Protein AF-A0A531NBP6-F1 (afdb_monomer_lite)

Secondary structure (DSSP, 8-state):
-TT--EEEEEEE-SS-EEEEEE-TT-S--EEE-TTPPP-EEEEES-HHHHHHHHHHTT--BPPPEEE-TTS-EEESS-TT--TT-EEEEEE-TT--EEEEEE-SSPPTTSS-SS----SSHHHHHHHHHHHHHHHHHHHHHTTS---TTHHHHHHHHHHHHHTTPPPP-

Structure (mmCIF, N/CA/C/O backbone):
data_AF-A0A531NBP6-F1
#
_entry.id   AF-A0A531NBP6-F1
#
loop_
_atom_site.group_PDB
_atom_site.id
_atom_site.type_symbol
_atom_site.label_atom_id
_atom_site.label_alt_id
_atom_site.label_comp_id
_atom_site.label_asym_id
_atom_site.label_entity_id
_atom_site.label_seq_id
_atom_site.pdbx_PDB_ins_code
_atom_site.Cartn_x
_atom_site.Cartn_y
_atom_site.Cartn_z
_atom_site.occupancy
_atom_site.B_iso_or_equiv
_atom_site.auth_seq_id
_atom_site.auth_comp_id
_atom_site.auth_asym_id
_atom_site.auth_atom_id
_atom_site.pdbx_PDB_model_num
ATOM 1 N N . GLY A 1 1 ? -6.201 23.290 1.553 1.00 50.53 1 GLY A N 1
ATOM 2 C CA . GLY A 1 1 ? -6.917 22.960 0.304 1.00 50.53 1 GLY A CA 1
ATOM 3 C C . GLY A 1 1 ? -8.267 22.369 0.657 1.00 50.53 1 GLY A C 1
ATOM 4 O O . GLY A 1 1 ? -8.342 21.655 1.643 1.00 50.53 1 GLY A O 1
ATOM 5 N N . SER A 1 2 ? -9.315 22.688 -0.101 1.00 67.75 2 SER A N 1
ATOM 6 C CA . SER A 1 2 ? -10.731 22.396 0.197 1.00 67.75 2 SER A CA 1
ATOM 7 C C . SER A 1 2 ? -11.206 20.974 -0.146 1.00 67.75 2 SER A C 1
ATOM 9 O O . SER A 1 2 ? -12.403 20.716 -0.116 1.00 67.75 2 SER A O 1
ATOM 11 N N . LEU A 1 3 ? -10.301 20.048 -0.481 1.00 72.19 3 LEU A N 1
ATOM 12 C CA . LEU A 1 3 ? -10.664 18.681 -0.887 1.00 72.19 3 LEU A CA 1
ATOM 13 C C . LEU A 1 3 ? -10.953 17.741 0.293 1.00 72.19 3 LEU A C 1
ATOM 15 O O . LEU A 1 3 ? -11.478 16.655 0.084 1.00 72.19 3 LEU A O 1
ATOM 19 N N . GLY A 1 4 ? -10.578 18.120 1.520 1.00 72.81 4 GLY A N 1
ATOM 20 C CA . GLY A 1 4 ? -10.733 17.260 2.701 1.00 72.81 4 GLY A CA 1
ATOM 21 C C . GLY A 1 4 ? -9.880 15.985 2.672 1.00 72.81 4 GLY A C 1
ATOM 22 O O . GLY A 1 4 ? -10.065 15.110 3.509 1.00 72.81 4 GLY A O 1
ATOM 23 N N . TRP A 1 5 ? -8.958 15.850 1.714 1.00 81.19 5 TRP A N 1
ATOM 24 C CA . TRP A 1 5 ? -8.056 14.703 1.630 1.00 81.19 5 TRP A CA 1
ATOM 25 C C . TRP A 1 5 ? -6.868 14.885 2.562 1.00 81.19 5 TRP A C 1
ATOM 27 O O . TRP A 1 5 ? -6.307 15.981 2.663 1.00 81.19 5 TRP A O 1
ATOM 37 N N . ARG A 1 6 ? -6.455 13.792 3.202 1.00 75.06 6 ARG A N 1
ATOM 38 C CA . ARG A 1 6 ? -5.299 13.794 4.091 1.00 75.06 6 ARG A CA 1
ATOM 39 C C . ARG A 1 6 ? -4.019 13.948 3.280 1.00 75.06 6 ARG A C 1
ATOM 41 O O . ARG A 1 6 ? -3.814 13.216 2.313 1.00 75.06 6 ARG A O 1
ATOM 48 N N . LEU A 1 7 ? -3.163 14.887 3.681 1.00 80.56 7 LEU A N 1
ATOM 49 C CA . LEU A 1 7 ? -1.810 15.008 3.148 1.00 80.56 7 LEU A CA 1
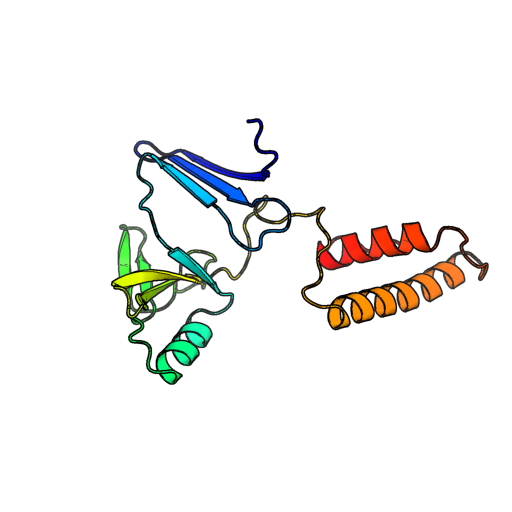ATOM 50 C C . LEU A 1 7 ? -0.930 13.931 3.788 1.00 80.56 7 LEU A C 1
ATOM 52 O O . LEU A 1 7 ? -0.636 13.998 4.977 1.00 80.56 7 LEU A O 1
ATOM 56 N N . ASP A 1 8 ? -0.511 12.957 2.990 1.00 74.94 8 ASP A N 1
ATOM 57 C CA . ASP A 1 8 ? 0.285 11.827 3.462 1.00 74.94 8 ASP A CA 1
ATOM 58 C C . ASP A 1 8 ? 1.792 12.117 3.410 1.00 74.94 8 ASP A C 1
ATOM 60 O O . ASP A 1 8 ? 2.558 11.629 4.236 1.00 74.94 8 ASP A O 1
ATOM 64 N N . ALA A 1 9 ? 2.240 12.860 2.395 1.00 77.12 9 ALA A N 1
ATOM 65 C CA . ALA A 1 9 ? 3.611 13.349 2.305 1.00 77.12 9 ALA A CA 1
ATOM 66 C C . ALA A 1 9 ? 3.717 14.576 1.407 1.00 77.12 9 ALA A C 1
ATOM 68 O O . ALA A 1 9 ? 2.995 14.701 0.415 1.00 77.12 9 ALA A O 1
ATOM 69 N N . ASP A 1 10 ? 4.689 15.416 1.741 1.00 84.81 10 ASP A N 1
ATOM 70 C CA . ASP A 1 10 ? 5.194 16.509 0.921 1.00 84.81 10 ASP A CA 1
ATOM 71 C C . ASP A 1 10 ? 6.725 16.452 0.983 1.00 84.81 10 ASP A C 1
ATOM 73 O O . ASP A 1 10 ? 7.339 16.902 1.949 1.00 84.81 10 ASP A O 1
ATOM 77 N N . ALA A 1 11 ? 7.335 15.786 0.003 1.00 79.69 11 ALA A N 1
ATOM 78 C CA . ALA A 1 11 ? 8.783 15.639 -0.091 1.00 79.69 11 ALA A CA 1
ATOM 79 C C . ALA A 1 11 ? 9.321 16.587 -1.162 1.00 79.69 11 ALA A C 1
ATOM 81 O O . ALA A 1 11 ? 8.913 16.512 -2.323 1.00 79.69 11 ALA A O 1
ATOM 82 N N . VAL A 1 12 ? 10.243 17.466 -0.775 1.00 84.19 12 VAL A N 1
ATOM 83 C CA . VAL A 1 12 ? 10.841 18.479 -1.649 1.00 84.19 12 VAL A CA 1
ATOM 84 C C . VAL A 1 12 ? 12.331 18.185 -1.797 1.00 84.19 12 VAL A C 1
ATOM 86 O O . VAL A 1 12 ? 13.037 18.073 -0.798 1.00 84.19 12 VAL A O 1
ATOM 89 N N . GLY A 1 13 ? 12.794 18.068 -3.038 1.00 79.19 13 GLY A N 1
ATOM 90 C CA . GLY A 1 13 ? 14.207 18.085 -3.409 1.00 79.19 13 GLY A CA 1
ATOM 91 C C . GLY A 1 13 ? 14.488 19.209 -4.407 1.00 79.19 13 GLY A C 1
ATOM 92 O O . GLY A 1 13 ? 13.581 19.952 -4.783 1.00 79.19 13 GLY A O 1
ATOM 93 N N . ASP A 1 14 ? 15.735 19.318 -4.864 1.00 80.44 14 ASP A N 1
ATOM 94 C CA . ASP A 1 14 ? 16.176 20.434 -5.718 1.00 80.44 14 ASP A CA 1
ATOM 95 C C . ASP A 1 14 ? 15.373 20.531 -7.033 1.00 80.44 14 ASP A C 1
ATOM 97 O O . ASP A 1 14 ? 14.917 21.610 -7.421 1.00 80.44 14 ASP A O 1
ATOM 101 N N . ASP A 1 15 ? 15.096 19.389 -7.673 1.00 84.38 15 ASP A N 1
ATOM 102 C CA . ASP A 1 15 ? 14.384 19.327 -8.959 1.00 84.38 15 ASP A CA 1
ATOM 103 C C . ASP A 1 15 ? 13.031 18.613 -8.922 1.00 84.38 15 ASP A C 1
ATOM 105 O O . ASP A 1 15 ? 12.308 18.602 -9.925 1.00 84.38 15 ASP A O 1
ATOM 109 N N . TYR A 1 16 ? 12.634 18.079 -7.768 1.00 80.50 16 TYR A N 1
ATOM 110 C CA . TYR A 1 16 ? 11.372 17.366 -7.618 1.00 80.50 16 TYR A CA 1
ATOM 111 C C . TYR A 1 16 ? 10.586 17.818 -6.390 1.00 80.50 16 TYR A C 1
ATOM 113 O O . TYR A 1 16 ? 11.131 18.236 -5.373 1.00 80.50 16 TYR A O 1
ATOM 121 N N . ARG A 1 17 ? 9.264 17.692 -6.479 1.00 85.44 17 ARG A N 1
ATOM 122 C CA . ARG A 1 17 ? 8.362 17.771 -5.333 1.00 85.44 17 ARG A CA 1
ATOM 123 C C . ARG A 1 17 ? 7.326 16.680 -5.482 1.00 85.44 17 ARG A C 1
ATOM 125 O O . ARG A 1 17 ? 6.638 16.647 -6.496 1.00 85.44 17 ARG A O 1
ATOM 132 N N . VAL A 1 18 ? 7.209 15.820 -4.483 1.00 83.69 18 VAL A N 1
ATOM 133 C CA . VAL A 1 18 ? 6.225 14.740 -4.439 1.00 83.69 18 VAL A CA 1
ATOM 134 C C . VAL A 1 18 ? 5.214 15.081 -3.360 1.00 83.69 18 VAL A C 1
ATOM 136 O O . VAL A 1 18 ? 5.553 15.111 -2.180 1.00 83.69 18 VAL A O 1
ATOM 139 N N . ILE A 1 19 ? 3.972 15.315 -3.770 1.00 86.19 19 ILE A N 1
ATOM 140 C CA . ILE A 1 19 ? 2.836 15.492 -2.873 1.00 86.19 19 ILE A CA 1
ATOM 141 C C . ILE A 1 19 ? 1.934 14.276 -3.029 1.00 86.19 19 ILE A C 1
ATOM 143 O O . ILE A 1 19 ? 1.618 13.871 -4.148 1.00 86.19 19 ILE A O 1
ATOM 147 N N . GLN A 1 20 ? 1.512 13.688 -1.918 1.00 86.06 20 GLN A N 1
ATOM 148 C CA . GLN A 1 20 ? 0.613 12.543 -1.935 1.00 86.06 20 GLN A CA 1
ATOM 149 C C . GLN A 1 20 ? -0.540 12.728 -0.963 1.00 86.06 20 GLN A C 1
ATOM 151 O O . GLN A 1 20 ? -0.351 13.177 0.166 1.00 86.06 20 GLN A O 1
ATOM 156 N N . PHE A 1 21 ? -1.715 12.308 -1.412 1.00 84.88 21 PHE A N 1
ATOM 157 C CA . PHE A 1 21 ? -2.945 12.287 -0.644 1.00 84.88 21 PHE A CA 1
ATOM 158 C C . PHE A 1 21 ? -3.571 10.899 -0.658 1.00 84.88 21 PHE A C 1
ATOM 160 O O . PHE A 1 21 ? -3.444 10.173 -1.642 1.00 84.88 21 PHE A O 1
ATOM 167 N N . THR A 1 22 ? -4.340 10.583 0.375 1.00 81.12 22 THR A N 1
ATOM 168 C CA . THR A 1 22 ? -5.271 9.453 0.365 1.00 81.12 22 THR A CA 1
ATOM 169 C C . THR A 1 22 ? -6.667 10.004 0.641 1.00 81.12 22 THR A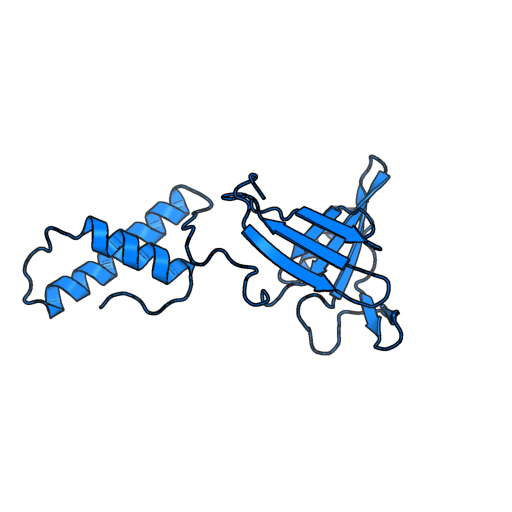 C 1
ATOM 171 O O . THR A 1 22 ? -6.889 10.581 1.711 1.00 81.12 22 THR A O 1
ATOM 174 N N . PRO A 1 23 ? -7.602 9.919 -0.326 1.00 79.31 23 PRO A N 1
ATOM 175 C CA . PRO A 1 23 ? -8.988 10.293 -0.087 1.00 79.31 23 PRO A CA 1
ATOM 176 C C . PRO A 1 23 ? -9.586 9.467 1.068 1.00 79.31 23 PRO A C 1
ATOM 178 O O . PRO A 1 23 ? -9.294 8.272 1.160 1.00 79.31 23 PRO A O 1
ATOM 181 N N . PRO A 1 24 ? -10.431 10.054 1.932 1.00 72.81 24 PRO A N 1
ATOM 182 C CA . PRO A 1 24 ? -11.074 9.316 3.018 1.00 72.81 24 PRO A CA 1
ATOM 183 C C . PRO A 1 24 ? -11.827 8.078 2.505 1.00 72.81 24 PRO A C 1
ATOM 185 O O . PRO A 1 24 ? -12.550 8.162 1.511 1.00 72.81 24 PRO A O 1
ATOM 188 N N . GLY A 1 25 ? -11.635 6.929 3.162 1.00 65.88 25 GLY A N 1
ATOM 189 C CA . GLY A 1 25 ? -12.262 5.652 2.789 1.00 65.88 25 GLY A CA 1
ATOM 190 C C . GLY A 1 25 ? -11.727 4.988 1.509 1.00 65.88 25 GLY A C 1
ATOM 191 O O . GLY A 1 25 ? -12.206 3.919 1.137 1.00 65.88 25 GLY A O 1
ATOM 192 N N . SER A 1 26 ? -10.740 5.584 0.830 1.00 72.12 26 SER A N 1
ATOM 193 C CA . SER A 1 26 ? -10.114 5.009 -0.365 1.00 72.12 26 SER A CA 1
ATOM 194 C C . SER A 1 26 ? -8.885 4.170 0.003 1.00 72.12 26 SER A C 1
ATOM 196 O O . SER A 1 26 ? -7.994 4.674 0.689 1.00 72.12 26 SER A O 1
ATOM 198 N N . PRO A 1 27 ? -8.744 2.938 -0.523 1.00 71.94 27 PRO A N 1
ATOM 199 C CA . PRO A 1 27 ? -7.488 2.193 -0.434 1.00 71.94 27 PRO A CA 1
ATOM 200 C C . PRO A 1 27 ? -6.414 2.725 -1.405 1.00 71.94 27 PRO A C 1
ATOM 202 O O . PRO A 1 27 ? -5.259 2.306 -1.344 1.00 71.94 27 PRO A O 1
ATOM 205 N N . CYS A 1 28 ? -6.778 3.634 -2.316 1.00 81.62 28 CYS A N 1
ATOM 206 C CA . CYS A 1 28 ? -5.883 4.235 -3.301 1.00 81.62 28 CYS A CA 1
ATOM 207 C C . CYS A 1 28 ? -5.375 5.607 -2.843 1.00 81.62 28 CYS A C 1
ATOM 209 O O . CYS A 1 28 ? -6.161 6.445 -2.394 1.00 81.62 28 CYS A O 1
ATOM 211 N N . SER A 1 29 ? -4.083 5.861 -3.057 1.00 83.75 29 SER A N 1
ATOM 212 C CA . SER A 1 29 ? -3.469 7.182 -2.902 1.00 83.75 29 SER A CA 1
ATOM 213 C C . SER A 1 29 ? -3.307 7.889 -4.251 1.00 83.75 29 SER A C 1
ATOM 215 O O . SER A 1 29 ? -3.152 7.258 -5.294 1.00 83.75 29 SER A O 1
ATOM 217 N N . ILE A 1 30 ? -3.289 9.217 -4.217 1.00 87.06 30 ILE A N 1
ATOM 218 C CA . ILE A 1 30 ? -3.083 10.102 -5.359 1.00 87.06 30 ILE A CA 1
ATOM 219 C C . ILE A 1 30 ? -1.761 10.833 -5.145 1.00 87.06 30 ILE A C 1
ATOM 221 O O . ILE A 1 30 ? -1.589 11.508 -4.133 1.00 87.06 30 ILE A O 1
ATOM 225 N N . ILE A 1 31 ? -0.837 10.711 -6.097 1.00 86.75 31 ILE A N 1
ATOM 226 C CA . ILE A 1 31 ? 0.492 11.333 -6.044 1.00 86.75 31 ILE A CA 1
ATOM 227 C C . ILE A 1 31 ? 0.639 12.306 -7.212 1.00 86.75 31 ILE A C 1
ATOM 229 O O . ILE A 1 31 ? 0.325 11.965 -8.352 1.00 86.75 31 ILE A O 1
ATOM 233 N N . PHE A 1 32 ? 1.131 13.513 -6.947 1.00 86.69 32 PHE A N 1
ATOM 234 C CA . PHE A 1 32 ? 1.453 14.497 -7.976 1.00 86.69 32 PHE A CA 1
ATOM 235 C C . PHE A 1 32 ? 2.552 15.458 -7.521 1.00 86.69 32 PHE A C 1
ATOM 237 O O . PHE A 1 32 ? 2.830 15.605 -6.335 1.00 86.69 32 PHE A O 1
ATOM 244 N N . GLY A 1 33 ? 3.161 16.154 -8.480 1.00 83.19 33 GLY A N 1
ATOM 245 C CA . GLY A 1 33 ? 4.091 17.247 -8.222 1.00 83.19 33 GLY A CA 1
ATOM 246 C C . GLY A 1 33 ? 5.170 17.372 -9.298 1.00 83.19 33 GLY A C 1
ATOM 247 O O . GLY A 1 33 ? 5.056 16.788 -10.378 1.00 83.19 33 GLY A O 1
ATOM 248 N N . LYS A 1 34 ? 6.192 18.193 -9.038 1.00 83.31 34 LYS A N 1
ATOM 249 C CA . LYS A 1 34 ? 7.261 18.486 -10.005 1.00 83.31 34 LYS A CA 1
ATOM 250 C C . LYS A 1 34 ? 8.177 17.266 -10.135 1.00 83.31 34 LYS A C 1
ATOM 252 O O . LYS A 1 34 ? 8.614 16.731 -9.123 1.00 83.31 34 LYS A O 1
ATOM 257 N N . GLY A 1 35 ? 8.463 16.837 -11.365 1.00 74.06 35 GLY A N 1
ATOM 258 C CA . GLY A 1 35 ? 9.351 15.695 -11.631 1.00 74.06 35 GLY A CA 1
ATOM 259 C C . GLY A 1 35 ? 8.735 14.318 -11.352 1.00 74.06 35 GLY A C 1
ATOM 260 O O . GLY A 1 35 ? 9.428 13.314 -11.474 1.00 74.06 35 GLY A O 1
ATOM 261 N N . VAL A 1 36 ? 7.443 14.249 -11.006 1.00 73.50 36 VAL A N 1
ATOM 262 C CA . VAL A 1 36 ? 6.737 12.983 -10.764 1.00 73.50 36 VAL A CA 1
ATOM 263 C C . VAL A 1 36 ? 6.181 12.437 -12.073 1.00 73.50 36 VAL A C 1
ATOM 265 O O . VAL A 1 36 ? 5.396 13.098 -12.755 1.00 73.50 36 VAL A O 1
ATOM 268 N N . THR A 1 37 ? 6.566 11.213 -12.422 1.00 69.88 37 THR A N 1
ATOM 269 C CA . THR A 1 37 ? 6.002 10.500 -13.570 1.00 69.88 37 THR A CA 1
ATOM 270 C C . THR A 1 37 ? 4.626 9.946 -13.207 1.00 69.88 37 THR A C 1
ATOM 272 O O . THR A 1 37 ? 4.432 9.398 -12.123 1.00 69.88 37 THR A O 1
ATOM 275 N N .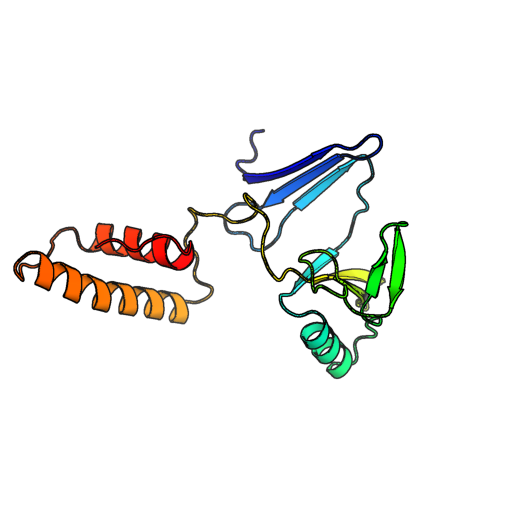 ARG A 1 38 ? 3.646 10.082 -14.106 1.00 75.88 38 ARG A N 1
ATOM 276 C CA . ARG A 1 38 ? 2.332 9.447 -13.926 1.00 75.88 38 ARG A CA 1
ATOM 277 C C . ARG A 1 38 ? 2.484 7.934 -14.084 1.00 75.88 38 ARG A C 1
ATOM 279 O O . ARG A 1 38 ? 3.097 7.493 -15.051 1.00 75.88 38 ARG A O 1
ATOM 286 N N . GLY A 1 39 ? 1.896 7.160 -13.177 1.00 81.75 39 GLY A N 1
ATOM 287 C CA . GLY A 1 39 ? 1.911 5.701 -13.247 1.00 81.75 39 GLY A CA 1
ATOM 288 C C . GLY A 1 39 ? 0.867 5.070 -12.335 1.00 81.75 39 GLY A C 1
ATOM 289 O O . GLY A 1 39 ? 0.372 5.717 -11.410 1.00 81.75 39 GLY A O 1
ATOM 290 N N . LEU A 1 40 ? 0.530 3.813 -12.617 1.00 89.81 40 LEU A N 1
ATOM 291 C CA . LEU A 1 40 ? -0.350 2.992 -11.791 1.00 89.81 40 LEU A CA 1
ATOM 292 C C . LEU A 1 40 ? 0.503 2.113 -10.880 1.00 89.81 40 LEU A C 1
ATOM 294 O O . LEU A 1 40 ? 1.401 1.420 -11.355 1.00 89.81 40 LEU A O 1
ATOM 298 N N . TYR A 1 41 ? 0.225 2.163 -9.579 1.00 90.69 41 TYR A N 1
ATOM 299 C CA . TYR A 1 41 ? 1.003 1.471 -8.557 1.00 90.69 41 TYR A CA 1
ATOM 300 C C . TYR A 1 41 ? 0.122 0.452 -7.838 1.00 90.69 41 TYR A C 1
ATOM 302 O O . TYR A 1 41 ? -0.941 0.797 -7.322 1.00 90.69 41 TYR A O 1
ATOM 310 N N . LEU A 1 42 ? 0.594 -0.787 -7.767 1.00 91.94 42 LEU A N 1
ATOM 311 C CA . LEU A 1 42 ? 0.056 -1.842 -6.921 1.00 91.94 42 LEU A CA 1
ATOM 312 C C . LEU A 1 42 ? 1.003 -2.021 -5.735 1.00 91.94 42 LEU A C 1
ATOM 314 O O . LEU A 1 42 ? 2.137 -2.474 -5.886 1.00 91.94 42 LEU A O 1
ATOM 318 N N . VAL A 1 43 ? 0.544 -1.626 -4.550 1.00 91.50 43 VAL A N 1
ATOM 319 C CA . VAL A 1 43 ? 1.317 -1.762 -3.314 1.00 91.50 43 VAL A CA 1
ATOM 320 C C . VAL A 1 43 ? 1.093 -3.154 -2.743 1.00 91.50 43 VAL A C 1
ATOM 322 O O . VAL A 1 43 ? -0.045 -3.521 -2.452 1.00 91.50 43 VAL A O 1
ATOM 325 N N . VAL A 1 44 ? 2.173 -3.911 -2.572 1.00 91.62 44 VAL A N 1
ATOM 326 C CA . VAL A 1 44 ? 2.132 -5.305 -2.115 1.00 91.62 44 VAL A CA 1
ATOM 327 C C . VAL A 1 44 ? 3.012 -5.498 -0.876 1.00 91.62 44 VAL A C 1
ATOM 329 O O . VAL A 1 44 ? 4.054 -4.849 -0.766 1.00 91.62 44 VAL A O 1
ATOM 332 N N . PRO A 1 45 ? 2.620 -6.363 0.077 1.00 90.12 45 PRO A N 1
ATOM 333 C CA . PRO A 1 45 ? 3.424 -6.632 1.271 1.00 90.12 45 PRO A CA 1
ATOM 334 C C . PRO A 1 45 ? 4.604 -7.577 0.991 1.00 90.12 45 PRO A C 1
ATOM 336 O O . PRO A 1 45 ? 5.601 -7.531 1.706 1.00 90.12 45 PRO A O 1
ATOM 339 N N . ASP A 1 46 ? 4.490 -8.406 -0.051 1.00 92.12 46 ASP A N 1
ATOM 340 C CA . ASP A 1 46 ? 5.523 -9.320 -0.537 1.00 92.12 46 ASP A CA 1
ATOM 341 C C . ASP A 1 46 ? 5.513 -9.307 -2.070 1.00 92.12 46 ASP A C 1
ATOM 343 O O . ASP A 1 46 ? 4.553 -9.745 -2.714 1.00 92.12 46 ASP A O 1
ATOM 347 N N . ILE A 1 47 ? 6.570 -8.755 -2.661 1.00 97.62 47 ILE A N 1
ATOM 348 C CA . ILE A 1 47 ? 6.651 -8.585 -4.111 1.00 97.62 47 ILE A CA 1
ATOM 349 C C . ILE A 1 47 ? 7.000 -9.865 -4.859 1.00 97.62 47 ILE A C 1
ATOM 351 O O . ILE A 1 47 ? 6.603 -10.014 -6.014 1.00 97.62 47 ILE A O 1
ATOM 355 N N . GLU A 1 48 ? 7.716 -10.792 -4.228 1.00 97.44 48 GLU A N 1
ATOM 356 C CA . GLU A 1 48 ? 8.086 -12.056 -4.861 1.00 97.44 48 GLU A CA 1
ATOM 357 C C . GLU A 1 48 ? 6.856 -12.955 -4.961 1.00 97.44 48 GLU A C 1
ATOM 359 O O . GLU A 1 48 ? 6.576 -13.492 -6.035 1.00 97.44 48 GLU A O 1
ATOM 364 N N . ALA A 1 49 ? 6.062 -13.022 -3.888 1.00 96.38 49 ALA A N 1
ATOM 365 C CA . ALA A 1 49 ? 4.786 -13.728 -3.883 1.00 96.38 49 ALA A CA 1
ATOM 366 C C . ALA A 1 49 ? 3.798 -13.129 -4.899 1.00 96.38 49 ALA A C 1
ATOM 368 O O . ALA A 1 49 ? 3.244 -13.858 -5.725 1.00 96.38 49 ALA A O 1
ATOM 369 N N . ALA A 1 50 ? 3.622 -11.801 -4.898 1.00 96.94 50 ALA A N 1
ATOM 370 C CA . ALA A 1 50 ? 2.720 -11.124 -5.833 1.00 96.94 50 ALA A CA 1
ATOM 371 C C . ALA A 1 50 ? 3.146 -11.318 -7.297 1.00 96.94 50 ALA A C 1
ATOM 373 O O . ALA A 1 50 ? 2.315 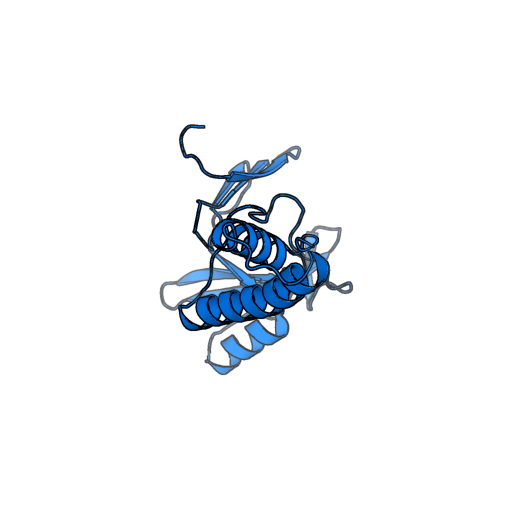-11.576 -8.171 1.00 96.94 50 ALA A O 1
ATOM 374 N N . ARG A 1 51 ? 4.453 -11.235 -7.574 1.00 98.00 51 ARG A N 1
ATOM 375 C CA . ARG A 1 51 ? 4.999 -11.509 -8.904 1.00 98.00 51 ARG A CA 1
ATOM 376 C C . ARG A 1 51 ? 4.736 -12.954 -9.322 1.00 98.00 51 ARG A C 1
ATOM 378 O O . ARG A 1 51 ? 4.286 -13.173 -10.444 1.00 98.00 51 ARG A O 1
ATOM 385 N N . ALA A 1 52 ? 5.026 -13.923 -8.455 1.00 97.81 52 ALA A N 1
ATOM 386 C CA . ALA A 1 52 ? 4.819 -15.338 -8.748 1.00 97.81 52 ALA A CA 1
ATOM 387 C C . ALA A 1 52 ? 3.346 -15.640 -9.059 1.00 97.81 52 ALA A C 1
ATOM 389 O O . ALA A 1 52 ? 3.059 -16.386 -9.995 1.00 97.81 52 ALA A O 1
ATOM 390 N N . GLU A 1 53 ? 2.414 -15.012 -8.339 1.00 97.69 53 GLU A N 1
ATOM 391 C CA . GLU A 1 53 ? 0.983 -15.124 -8.617 1.00 97.69 53 GLU A CA 1
ATOM 392 C C . GLU A 1 53 ? 0.619 -14.572 -10.005 1.00 97.69 53 GLU A C 1
ATOM 394 O O . GLU A 1 53 ? -0.061 -15.249 -10.778 1.00 97.69 53 GLU A O 1
ATOM 399 N N . LEU A 1 54 ? 1.084 -13.367 -10.351 1.00 97.31 54 LEU A N 1
ATOM 400 C CA . LEU A 1 54 ? 0.829 -12.760 -11.663 1.00 97.31 54 LEU A CA 1
ATOM 401 C C . LEU A 1 54 ? 1.419 -13.600 -12.803 1.00 97.31 54 LEU A C 1
ATOM 403 O O . LEU A 1 54 ? 0.722 -13.898 -13.775 1.00 97.31 54 LEU A O 1
ATOM 407 N N . ALA A 1 55 ? 2.672 -14.035 -12.659 1.00 97.44 55 ALA A N 1
ATOM 408 C CA . ALA A 1 55 ? 3.338 -14.898 -13.629 1.00 97.44 55 ALA A CA 1
ATOM 409 C C . ALA A 1 55 ? 2.606 -16.243 -13.785 1.00 97.44 55 ALA A C 1
ATOM 411 O O . ALA A 1 55 ? 2.383 -16.701 -14.904 1.00 97.44 55 ALA A O 1
ATOM 412 N N . GLY A 1 56 ? 2.149 -16.844 -12.680 1.00 97.44 56 GLY A N 1
ATOM 413 C CA . GLY A 1 56 ? 1.351 -18.074 -12.690 1.00 97.44 56 GLY A CA 1
ATOM 414 C C . GLY A 1 56 ? -0.002 -17.929 -13.398 1.00 97.44 56 GLY A C 1
ATOM 415 O O . GLY A 1 56 ? -0.545 -18.912 -13.897 1.00 97.44 56 GLY A O 1
ATOM 416 N N . ARG A 1 57 ? -0.526 -16.701 -13.497 1.00 96.75 57 ARG A N 1
ATOM 417 C CA . ARG A 1 57 ? -1.731 -16.352 -14.270 1.00 96.75 57 ARG A CA 1
ATOM 418 C C . ARG A 1 57 ? -1.429 -15.971 -15.729 1.00 96.75 57 ARG A C 1
ATOM 420 O O . ARG A 1 57 ? -2.352 -15.614 -16.455 1.00 96.75 57 ARG A O 1
ATOM 427 N N . GLY A 1 58 ? -0.170 -16.052 -16.164 1.00 96.44 58 GLY A N 1
ATOM 428 C CA . GLY A 1 58 ? 0.258 -15.757 -17.535 1.00 96.44 58 GLY A CA 1
ATOM 429 C C . GLY A 1 58 ? 0.523 -14.277 -17.823 1.00 96.44 58 GLY A C 1
ATOM 430 O O . GLY A 1 58 ? 0.621 -13.900 -18.988 1.00 96.44 58 GLY A O 1
ATOM 431 N N . VAL A 1 59 ? 0.626 -13.430 -16.794 1.00 97.06 59 VAL A N 1
ATOM 432 C CA . VAL A 1 59 ? 1.022 -12.026 -16.967 1.00 97.06 59 VAL A CA 1
ATOM 433 C C . VAL A 1 59 ? 2.528 -11.951 -17.213 1.00 97.06 59 VAL A C 1
ATOM 435 O O . VAL A 1 59 ? 3.310 -12.507 -16.442 1.00 97.06 59 VAL A O 1
ATOM 438 N N . ASP A 1 60 ? 2.937 -11.221 -18.253 1.00 97.06 60 ASP A N 1
ATOM 439 C CA . ASP A 1 60 ? 4.348 -10.922 -18.528 1.00 97.06 60 ASP A CA 1
ATOM 440 C C . ASP A 1 60 ? 4.864 -9.842 -17.562 1.00 97.06 60 ASP A C 1
ATOM 442 O O . ASP A 1 60 ? 4.861 -8.642 -17.846 1.00 97.06 60 ASP A O 1
ATOM 446 N N . VAL A 1 61 ? 5.213 -10.279 -16.352 1.00 98.00 61 VAL A N 1
ATOM 447 C CA . VAL A 1 61 ? 5.732 -9.430 -15.279 1.00 98.00 61 VAL A CA 1
ATOM 448 C C . VAL A 1 61 ? 7.253 -9.521 -15.208 1.00 98.00 61 VAL A C 1
ATOM 450 O O . VAL A 1 61 ? 7.839 -10.606 -15.183 1.00 98.00 61 VAL A O 1
ATOM 453 N N . SER A 1 62 ? 7.910 -8.362 -15.123 1.00 98.00 62 SER A N 1
ATOM 454 C CA . SER A 1 62 ? 9.368 -8.287 -15.032 1.00 98.00 62 SER A CA 1
ATOM 455 C C . SER A 1 62 ? 9.910 -9.037 -13.815 1.00 98.00 62 SER A C 1
ATOM 457 O O . SER A 1 62 ? 9.215 -9.207 -12.812 1.00 98.00 62 SER A O 1
ATOM 459 N N . GLU A 1 63 ? 11.195 -9.391 -13.843 1.00 97.88 63 GLU A N 1
ATOM 460 C CA . GLU A 1 63 ? 11.920 -9.758 -12.621 1.00 97.88 63 GLU A CA 1
ATOM 461 C C . GLU A 1 63 ? 11.844 -8.644 -11.571 1.00 97.88 63 GLU A C 1
ATOM 463 O O . GLU A 1 63 ? 11.730 -7.457 -11.917 1.00 97.88 63 GLU A O 1
ATOM 468 N N . VAL A 1 64 ? 11.914 -9.038 -10.296 1.00 98.19 64 VAL A N 1
ATOM 469 C CA . VAL A 1 64 ? 12.005 -8.094 -9.176 1.00 98.19 64 VAL A CA 1
ATOM 470 C C . VAL A 1 64 ? 13.321 -7.331 -9.279 1.00 98.19 64 VAL A C 1
ATOM 472 O O . VAL A 1 64 ? 14.352 -7.887 -9.658 1.00 98.19 64 VAL A O 1
ATOM 475 N N . TYR A 1 65 ? 13.287 -6.045 -8.956 1.00 98.00 65 TYR A N 1
ATOM 476 C CA . TYR A 1 65 ? 14.452 -5.176 -8.977 1.00 98.00 65 TYR A CA 1
ATOM 477 C C . TYR A 1 65 ? 14.404 -4.127 -7.868 1.00 98.00 65 TYR A C 1
ATOM 479 O O . TYR A 1 65 ? 13.347 -3.810 -7.327 1.00 98.00 65 TYR A O 1
ATOM 487 N N . HIS A 1 66 ? 15.553 -3.529 -7.583 1.00 96.88 66 HIS A N 1
ATOM 488 C CA . HIS A 1 66 ? 15.677 -2.341 -6.743 1.00 96.88 66 HIS A CA 1
ATOM 489 C C . HIS A 1 66 ? 16.588 -1.312 -7.417 1.00 96.88 66 HIS A C 1
ATOM 491 O O . HIS A 1 66 ? 17.215 -1.592 -8.441 1.00 96.88 66 HIS A O 1
ATOM 497 N N . TYR A 1 67 ? 16.651 -0.105 -6.861 1.00 93.12 67 TYR A N 1
ATOM 498 C CA . TYR A 1 67 ? 17.617 0.907 -7.281 1.00 93.12 67 TYR A CA 1
ATOM 499 C C . TYR A 1 67 ? 18.788 0.944 -6.301 1.00 93.12 67 TYR A C 1
ATOM 501 O O . TYR A 1 67 ? 18.579 0.954 -5.089 1.00 93.12 67 TYR A O 1
ATOM 509 N N . SER A 1 68 ? 20.015 0.957 -6.822 1.00 91.25 68 SER A N 1
ATOM 510 C CA . SER A 1 68 ? 21.213 1.187 -6.012 1.00 91.25 68 SER A CA 1
ATOM 511 C C . SER A 1 68 ? 21.293 2.642 -5.549 1.00 91.25 68 SER A C 1
ATOM 513 O O . SER A 1 68 ? 20.596 3.508 -6.077 1.00 91.25 68 SER A O 1
ATOM 515 N N . ASP A 1 69 ? 22.220 2.948 -4.640 1.00 85.56 69 ASP A N 1
ATOM 516 C CA . ASP A 1 69 ? 22.468 4.328 -4.186 1.00 85.56 69 ASP A CA 1
ATOM 517 C C . ASP A 1 69 ? 22.874 5.279 -5.328 1.00 85.56 69 ASP A C 1
ATOM 519 O O . ASP A 1 69 ? 22.756 6.495 -5.212 1.00 85.56 69 ASP A O 1
ATOM 523 N N . ARG A 1 70 ? 23.334 4.731 -6.461 1.00 85.62 70 ARG A N 1
ATOM 524 C CA . ARG A 1 70 ? 23.644 5.491 -7.683 1.00 85.62 70 ARG A CA 1
ATOM 525 C C . ARG A 1 70 ? 22.439 5.664 -8.615 1.00 85.62 70 ARG A C 1
ATOM 527 O O . ARG A 1 70 ? 22.597 6.186 -9.713 1.00 85.62 70 ARG A O 1
ATOM 534 N N . GLY A 1 71 ? 21.261 5.185 -8.219 1.00 84.75 71 GLY A N 1
ATOM 535 C CA . GLY A 1 71 ? 20.033 5.229 -9.013 1.00 84.75 71 GLY A CA 1
ATOM 536 C C . GLY A 1 71 ? 19.977 4.212 -10.157 1.00 84.75 71 GLY A C 1
ATOM 537 O O . GLY A 1 71 ? 19.082 4.284 -10.995 1.00 84.75 71 GLY A O 1
ATOM 538 N N . CYS A 1 72 ? 20.904 3.252 -10.225 1.00 90.38 72 CYS A N 1
ATOM 539 C CA . CYS A 1 72 ? 20.879 2.206 -11.249 1.00 90.38 72 CYS A CA 1
ATOM 540 C C . CYS A 1 72 ? 19.923 1.081 -10.843 1.00 90.38 72 CYS A C 1
ATOM 542 O O . CYS A 1 72 ? 19.949 0.643 -9.694 1.00 90.38 72 CYS A O 1
ATOM 544 N N . ARG A 1 73 ? 19.135 0.563 -11.792 1.00 94.44 73 ARG A N 1
ATOM 545 C CA . ARG A 1 73 ? 18.313 -0.636 -11.583 1.00 94.44 73 ARG A CA 1
ATOM 546 C C . ARG A 1 73 ? 19.208 -1.869 -11.418 1.00 94.44 73 ARG A C 1
ATOM 548 O O . ARG A 1 73 ? 20.051 -2.137 -12.271 1.00 94.44 73 ARG A O 1
ATOM 555 N N . VAL A 1 74 ? 18.996 -2.619 -10.343 1.00 97.19 74 VAL A N 1
ATOM 556 C CA . VAL A 1 74 ? 19.710 -3.851 -9.987 1.00 97.19 74 VAL A CA 1
ATOM 557 C C . VAL A 1 74 ? 18.700 -4.987 -9.860 1.00 97.19 74 VAL A C 1
ATOM 559 O O . VAL A 1 74 ? 17.607 -4.790 -9.334 1.00 97.19 74 VAL A O 1
ATOM 562 N N . SER A 1 75 ? 19.051 -6.169 -10.369 1.00 97.19 75 SER A N 1
ATOM 563 C CA . SER A 1 75 ? 18.199 -7.359 -10.289 1.00 97.19 75 SER A CA 1
ATOM 564 C C . SER A 1 75 ? 18.046 -7.848 -8.847 1.00 97.19 75 SER A C 1
ATOM 566 O O . SER A 1 75 ? 19.004 -7.822 -8.077 1.00 97.19 75 SER A O 1
ATOM 568 N N . GLY A 1 76 ? 16.861 -8.359 -8.520 1.00 97.00 76 GLY A N 1
ATOM 569 C CA . GLY A 1 76 ? 16.501 -8.874 -7.201 1.00 97.00 76 GLY A CA 1
ATOM 570 C C . GLY A 1 76 ? 15.866 -7.823 -6.281 1.00 97.00 76 GLY A C 1
ATOM 571 O O . GLY A 1 76 ? 15.970 -6.616 -6.539 1.00 97.00 76 GLY A O 1
ATOM 572 N N . PRO A 1 77 ? 15.196 -8.265 -5.202 1.00 96.94 77 PRO A N 1
ATOM 573 C CA . PRO A 1 77 ? 14.656 -7.366 -4.187 1.00 96.94 77 PRO A CA 1
ATOM 574 C C . PRO A 1 77 ? 15.771 -6.550 -3.530 1.00 96.94 77 PRO A C 1
ATOM 576 O O . PRO A 1 77 ? 16.950 -6.907 -3.595 1.00 96.94 77 PRO A O 1
ATOM 579 N N . HIS A 1 78 ? 15.404 -5.446 -2.879 1.00 96.19 78 HIS A N 1
ATOM 580 C CA . HIS A 1 78 ? 16.373 -4.697 -2.088 1.00 96.19 78 HIS A CA 1
ATOM 581 C C . HIS A 1 78 ? 16.984 -5.626 -1.015 1.00 96.19 78 HIS A C 1
ATOM 583 O O . HIS A 1 78 ? 16.208 -6.257 -0.294 1.00 96.19 78 HIS A O 1
ATOM 589 N N . PRO A 1 79 ? 18.323 -5.687 -0.845 1.00 93.38 79 PRO A N 1
ATOM 590 C CA . PRO A 1 79 ? 18.980 -6.653 0.046 1.00 93.38 79 PRO A CA 1
ATOM 591 C C . PRO A 1 79 ? 18.435 -6.656 1.478 1.00 93.38 79 PRO A C 1
ATOM 593 O O . PRO A 1 79 ? 18.113 -7.708 2.018 1.00 93.38 79 PRO A O 1
ATOM 596 N N . ASP A 1 80 ? 18.231 -5.470 2.057 1.00 93.00 80 ASP A N 1
ATOM 597 C CA . ASP A 1 80 ? 17.687 -5.341 3.419 1.00 93.00 80 ASP A CA 1
ATOM 598 C C . ASP A 1 80 ? 16.149 -5.344 3.483 1.00 93.00 80 ASP A C 1
ATOM 600 O O . ASP A 1 80 ? 15.576 -4.973 4.505 1.00 93.00 80 ASP A O 1
ATOM 604 N N . ARG A 1 81 ? 15.457 -5.663 2.377 1.00 89.88 81 ARG A N 1
ATOM 605 C CA . ARG A 1 81 ? 13.983 -5.636 2.267 1.00 89.88 81 ARG A CA 1
ATOM 606 C C . ARG A 1 81 ? 13.372 -4.315 2.764 1.00 89.88 81 ARG A C 1
ATOM 608 O O . ARG A 1 81 ? 12.296 -4.288 3.367 1.00 89.88 81 ARG A O 1
ATOM 615 N N . ARG A 1 82 ? 14.081 -3.200 2.518 1.00 88.56 82 ARG A N 1
ATOM 616 C CA . ARG A 1 82 ? 13.630 -1.858 2.905 1.00 88.56 82 ARG A CA 1
ATOM 617 C C . ARG A 1 82 ? 12.274 -1.587 2.264 1.00 88.56 82 ARG A C 1
ATOM 619 O O . ARG A 1 82 ? 12.115 -1.738 1.052 1.00 88.56 82 ARG A O 1
ATOM 626 N N . SER A 1 83 ? 11.316 -1.148 3.077 1.00 86.19 83 SER A N 1
ATOM 627 C CA . SER A 1 83 ? 10.010 -0.724 2.578 1.00 86.19 83 SER A CA 1
ATOM 628 C C . SER A 1 83 ? 10.183 0.335 1.481 1.00 86.19 83 SER A C 1
ATOM 630 O O . SER A 1 83 ? 11.069 1.186 1.582 1.00 86.19 83 SER A O 1
ATOM 632 N N . TYR A 1 84 ? 9.344 0.280 0.444 1.00 88.62 84 TYR A N 1
ATOM 633 C CA . TYR A 1 84 ? 9.356 1.146 -0.743 1.00 88.62 84 TYR A CA 1
ATOM 634 C C . TYR A 1 84 ? 10.527 0.940 -1.727 1.00 88.62 84 TYR A C 1
ATOM 636 O O . TYR A 1 84 ? 10.574 1.640 -2.744 1.00 88.62 84 TYR A O 1
ATOM 644 N N . ALA A 1 85 ? 11.454 0.005 -1.478 1.00 93.50 85 ALA A N 1
ATOM 645 C CA . ALA A 1 85 ? 12.697 -0.111 -2.252 1.00 93.50 85 ALA A CA 1
ATOM 646 C C . ALA A 1 85 ? 12.718 -1.221 -3.322 1.00 93.50 85 ALA A C 1
ATOM 648 O O . ALA A 1 85 ? 13.593 -1.189 -4.189 1.00 93.50 85 ALA A O 1
ATOM 649 N N . SER A 1 86 ? 11.774 -2.167 -3.293 1.00 96.56 86 SER A N 1
ATOM 650 C CA . SER A 1 86 ? 11.677 -3.266 -4.270 1.00 96.56 86 SER A CA 1
ATOM 651 C C . SER A 1 86 ? 10.504 -3.062 -5.229 1.00 96.56 86 SER A C 1
ATOM 653 O O . SER A 1 86 ? 9.428 -2.617 -4.821 1.00 96.56 86 SER A O 1
ATOM 655 N N . TRP A 1 87 ? 10.710 -3.422 -6.496 1.00 97.44 87 TRP A N 1
ATOM 656 C CA . TRP A 1 87 ? 9.813 -3.114 -7.607 1.00 97.44 87 TRP A CA 1
ATOM 657 C C . TRP A 1 87 ? 9.696 -4.263 -8.612 1.00 97.44 87 TRP A C 1
ATOM 659 O O . TRP A 1 87 ? 10.614 -5.064 -8.771 1.00 97.44 87 TRP A O 1
ATOM 669 N N . ALA A 1 88 ? 8.576 -4.303 -9.328 1.00 97.81 88 ALA A N 1
ATOM 670 C CA . ALA A 1 88 ? 8.367 -5.088 -10.543 1.00 97.81 88 ALA A CA 1
ATOM 671 C C . ALA A 1 88 ? 7.399 -4.321 -11.456 1.00 97.81 88 ALA A C 1
ATOM 673 O O . ALA A 1 88 ? 6.716 -3.405 -11.002 1.00 97.81 88 ALA A O 1
ATOM 674 N N . SER A 1 89 ? 7.333 -4.656 -12.740 1.00 97.00 89 SER A N 1
ATOM 675 C CA . SER A 1 89 ? 6.452 -3.957 -13.680 1.00 97.00 89 SER A CA 1
ATOM 676 C C . SER A 1 89 ? 5.830 -4.903 -14.693 1.00 97.00 89 SER A C 1
ATOM 678 O O . SER A 1 89 ? 6.474 -5.874 -15.085 1.00 97.00 89 SER A O 1
ATOM 680 N N . PHE A 1 90 ? 4.632 -4.584 -15.172 1.00 96.62 90 PHE A N 1
ATOM 681 C CA . PHE A 1 90 ? 4.010 -5.262 -16.310 1.00 96.62 90 PHE A CA 1
ATOM 682 C C . PHE A 1 90 ? 3.164 -4.284 -17.133 1.00 96.62 90 PHE A C 1
ATOM 684 O O . PHE A 1 90 ? 2.865 -3.173 -16.684 1.00 96.62 90 PHE A O 1
ATOM 691 N N . SER A 1 91 ? 2.774 -4.704 -18.334 1.00 95.88 91 SER A N 1
ATOM 692 C CA . SER A 1 91 ? 1.786 -4.004 -19.158 1.00 95.88 91 SER A CA 1
ATOM 693 C C . SER A 1 91 ? 0.494 -4.809 -19.215 1.00 95.88 91 SER A C 1
ATOM 695 O O . SER A 1 91 ? 0.528 -6.024 -19.400 1.00 95.88 91 SER A O 1
ATOM 697 N N . ASP A 1 92 ? -0.647 -4.145 -19.050 1.00 93.06 92 ASP A N 1
ATOM 698 C CA . ASP A 1 92 ? -1.942 -4.793 -19.266 1.00 93.06 92 ASP A CA 1
ATOM 699 C C . ASP A 1 92 ? -2.259 -4.933 -20.773 1.00 93.06 92 ASP A C 1
ATOM 701 O O . ASP A 1 92 ? -1.570 -4.340 -21.610 1.00 93.06 92 ASP A O 1
ATOM 705 N N . PRO A 1 93 ? -3.301 -5.694 -21.163 1.00 93.50 93 PRO A N 1
ATOM 706 C CA . PRO A 1 93 ? -3.661 -5.869 -22.573 1.00 93.50 93 PRO A CA 1
ATOM 707 C C . PRO A 1 93 ? -4.043 -4.577 -23.311 1.00 93.50 93 PRO A C 1
ATOM 709 O O . PRO A 1 93 ? -4.041 -4.558 -24.540 1.00 93.50 93 PRO A O 1
ATOM 712 N N . ALA A 1 94 ? -4.384 -3.508 -22.584 1.00 93.94 94 ALA A N 1
ATOM 713 C CA . ALA A 1 94 ? -4.663 -2.193 -23.155 1.00 93.94 94 ALA A CA 1
ATOM 714 C C . ALA A 1 94 ? -3.391 -1.334 -23.304 1.00 93.94 94 ALA A C 1
ATOM 716 O O . ALA A 1 94 ? -3.461 -0.218 -23.819 1.00 93.94 94 ALA A O 1
ATOM 717 N N . GLY A 1 95 ? -2.231 -1.849 -22.888 1.00 90.69 95 GLY A N 1
ATOM 718 C CA . GLY A 1 95 ? -0.941 -1.176 -22.967 1.00 90.69 95 GLY A CA 1
ATOM 719 C C . GLY A 1 95 ? -0.654 -0.238 -21.796 1.00 90.69 95 GLY A C 1
ATOM 720 O O . GLY A 1 95 ? 0.334 0.496 -21.851 1.00 90.69 95 GLY A O 1
ATOM 721 N N . ASN A 1 96 ? -1.464 -0.238 -20.729 1.00 91.94 96 ASN A N 1
ATOM 722 C CA . ASN A 1 96 ? -1.146 0.578 -19.558 1.00 91.94 96 ASN A CA 1
ATOM 723 C C . ASN A 1 96 ? 0.003 -0.061 -18.774 1.00 91.94 96 ASN A C 1
ATOM 725 O O . ASN A 1 96 ? 0.013 -1.269 -18.534 1.00 91.94 96 ASN A O 1
ATOM 729 N N . GLY A 1 97 ? 0.962 0.764 -18.351 1.00 93.38 97 GLY A N 1
ATOM 730 C CA . GLY A 1 97 ? 2.060 0.339 -17.490 1.00 93.38 97 GLY A CA 1
ATOM 731 C C . GLY A 1 97 ? 1.650 0.310 -16.020 1.00 93.38 97 GLY A C 1
ATOM 732 O O . GLY A 1 97 ? 1.149 1.303 -15.487 1.00 93.38 97 GLY A O 1
ATOM 733 N N . TRP A 1 98 ? 1.926 -0.813 -15.366 1.00 95.56 98 TRP A N 1
ATOM 734 C CA . TRP A 1 98 ? 1.699 -1.036 -13.945 1.00 95.56 98 TRP A CA 1
ATOM 735 C C . TRP A 1 98 ? 3.028 -1.288 -13.237 1.00 95.56 98 TRP A C 1
ATOM 737 O O . TRP A 1 98 ? 3.866 -2.054 -13.714 1.00 95.56 98 TRP A O 1
ATOM 747 N N . LEU A 1 99 ? 3.208 -0.655 -12.080 1.00 95.19 99 LEU A N 1
ATOM 748 C CA . LEU A 1 99 ? 4.333 -0.869 -11.177 1.00 95.19 99 LEU A CA 1
ATOM 749 C C . LEU A 1 99 ? 3.841 -1.568 -9.916 1.00 95.19 99 LEU A C 1
ATOM 751 O O . LEU A 1 99 ? 2.937 -1.086 -9.244 1.00 95.19 99 LEU A O 1
ATOM 755 N N . LEU A 1 100 ? 4.464 -2.682 -9.564 1.00 96.38 100 LEU A N 1
ATOM 756 C CA . LEU A 1 100 ? 4.369 -3.248 -8.229 1.00 96.38 100 LEU A CA 1
ATOM 757 C C . LEU A 1 100 ? 5.431 -2.581 -7.360 1.00 96.38 100 LEU A C 1
ATOM 759 O O . LEU A 1 100 ? 6.582 -2.457 -7.783 1.00 96.38 100 LEU A O 1
ATOM 763 N N . GLN A 1 101 ? 5.054 -2.191 -6.146 1.00 94.94 101 GLN A N 1
ATOM 764 C CA . GLN A 1 101 ? 5.977 -1.680 -5.138 1.00 94.94 101 GLN A CA 1
ATOM 765 C C . GLN A 1 101 ? 5.796 -2.444 -3.835 1.00 94.94 101 GLN A C 1
ATOM 767 O O . GLN A 1 101 ? 4.685 -2.553 -3.314 1.00 94.94 101 GLN A O 1
ATOM 772 N N . GLU A 1 102 ? 6.903 -2.925 -3.283 1.00 93.50 102 GLU A N 1
ATOM 773 C CA . GLU A 1 102 ? 6.893 -3.582 -1.986 1.00 93.50 102 GLU A CA 1
ATOM 774 C C . GLU A 1 102 ? 6.835 -2.572 -0.841 1.00 93.50 102 GLU A C 1
ATOM 776 O O . GLU A 1 102 ? 7.688 -1.687 -0.737 1.00 93.50 102 GLU A O 1
ATOM 781 N N . VAL A 1 103 ? 5.860 -2.728 0.053 1.00 89.81 103 VAL A N 1
ATOM 782 C CA . VAL A 1 103 ? 5.730 -1.924 1.273 1.00 89.81 103 VAL A CA 1
ATOM 783 C C . VAL A 1 103 ? 5.500 -2.859 2.454 1.00 89.81 103 VAL A C 1
ATOM 785 O O . VAL A 1 103 ? 4.375 -3.262 2.739 1.00 89.81 103 VAL A O 1
ATOM 788 N N . THR A 1 104 ? 6.586 -3.183 3.155 1.00 81.94 104 THR A N 1
ATOM 789 C CA . THR A 1 104 ? 6.592 -4.028 4.364 1.00 81.94 104 THR A CA 1
ATOM 790 C C . THR A 1 104 ? 6.237 -3.249 5.632 1.00 81.94 104 THR A C 1
ATOM 792 O O . THR A 1 104 ? 5.821 -3.827 6.631 1.00 81.94 104 THR A O 1
ATOM 795 N N . GLY A 1 105 ? 6.360 -1.922 5.588 1.00 74.75 105 GLY A N 1
ATOM 796 C CA . GLY A 1 105 ? 5.960 -1.016 6.658 1.00 74.75 105 GLY A CA 1
ATOM 797 C C . GLY A 1 105 ? 5.648 0.365 6.099 1.00 74.75 105 GLY A C 1
ATOM 798 O O . GLY A 1 105 ? 6.413 0.906 5.296 1.00 74.75 105 GLY A O 1
ATOM 799 N N . ARG A 1 106 ? 4.511 0.943 6.490 1.00 71.81 106 ARG A N 1
ATOM 800 C CA . ARG A 1 106 ? 4.121 2.280 6.030 1.00 71.81 106 ARG A CA 1
ATOM 801 C C . ARG A 1 106 ? 4.882 3.349 6.808 1.00 71.81 106 ARG A C 1
ATOM 803 O O . ARG A 1 106 ? 5.019 3.252 8.023 1.00 71.81 106 ARG A O 1
ATOM 810 N N . LEU A 1 107 ? 5.369 4.371 6.102 1.00 68.00 107 LEU A N 1
ATOM 811 C CA . LEU A 1 107 ? 5.990 5.527 6.753 1.00 68.00 107 LEU A CA 1
ATOM 812 C C . LEU A 1 107 ? 4.970 6.256 7.657 1.00 68.00 107 LEU A C 1
ATOM 814 O O . LEU A 1 107 ? 3.770 6.229 7.357 1.00 68.00 107 LEU A O 1
ATOM 818 N N . PRO A 1 108 ? 5.426 6.934 8.728 1.00 58.03 108 PRO A N 1
ATOM 819 C CA . PRO A 1 108 ? 4.563 7.769 9.564 1.00 58.03 108 PRO A CA 1
ATOM 820 C C . PRO A 1 108 ? 3.743 8.753 8.713 1.00 58.03 108 PRO A C 1
ATOM 822 O O . PRO A 1 108 ? 4.235 9.248 7.699 1.00 58.03 108 PRO A O 1
ATOM 825 N N . ASN A 1 109 ? 2.493 9.019 9.109 1.00 56.34 109 ASN A N 1
ATOM 826 C CA . ASN A 1 109 ? 1.505 9.845 8.385 1.00 56.34 109 ASN A CA 1
ATOM 827 C C . ASN A 1 109 ? 0.952 9.253 7.067 1.00 56.34 109 ASN A C 1
ATOM 829 O O . ASN A 1 109 ? 0.154 9.901 6.395 1.00 56.34 109 ASN A O 1
ATOM 833 N N . ARG A 1 110 ? 1.308 8.010 6.699 1.00 57.66 110 ARG A N 1
ATOM 834 C CA . ARG A 1 110 ? 0.733 7.279 5.543 1.00 57.66 110 ARG A CA 1
ATOM 835 C C . ARG A 1 110 ? -0.434 6.347 5.907 1.00 57.66 110 ARG A C 1
ATOM 837 O O . ARG A 1 110 ? -0.850 5.541 5.072 1.00 57.66 110 ARG A O 1
ATOM 844 N N . VAL A 1 111 ? -0.914 6.406 7.148 1.00 55.31 111 VAL A N 1
ATOM 845 C CA . VAL A 1 111 ? -1.967 5.546 7.711 1.00 55.31 111 VAL A CA 1
ATOM 846 C C . VAL A 1 111 ? -3.031 6.442 8.329 1.00 55.31 111 VAL A C 1
ATOM 848 O O . VAL A 1 111 ? -2.691 7.434 8.972 1.00 55.31 111 VAL A O 1
ATOM 851 N N . ASP A 1 112 ? -4.310 6.117 8.114 1.00 53.38 112 ASP A N 1
ATOM 852 C CA . ASP A 1 112 ? -5.386 6.790 8.847 1.00 53.38 112 ASP A CA 1
ATOM 853 C C . ASP A 1 112 ? -5.441 6.155 10.218 1.00 53.38 112 ASP A C 1
ATOM 855 O O . ASP A 1 112 ? -5.891 5.025 10.363 1.00 53.38 112 ASP A O 1
ATOM 859 N N . HIS A 1 113 ? -4.917 6.853 11.217 1.00 50.34 113 HIS A N 1
ATOM 860 C CA . HIS A 1 113 ? -4.984 6.375 12.592 1.00 50.34 113 HIS A CA 1
ATOM 861 C C . HIS A 1 113 ? -6.397 6.505 13.189 1.00 50.34 113 HIS A C 1
ATOM 863 O O . HIS A 1 113 ? -6.598 6.034 14.311 1.00 50.34 113 HIS A O 1
ATOM 869 N N . ASP A 1 114 ? -7.334 7.106 12.436 1.00 51.72 114 ASP A N 1
ATOM 870 C CA . ASP A 1 114 ? -8.667 7.501 12.901 1.00 51.72 114 ASP A CA 1
ATOM 871 C C . ASP A 1 114 ? -9.831 7.037 11.984 1.00 51.72 114 ASP A C 1
ATOM 873 O O . ASP A 1 114 ? -10.987 7.254 12.337 1.00 51.72 114 ASP A O 1
ATOM 877 N N . ASN A 1 115 ? -9.582 6.372 10.840 1.00 57.88 115 ASN A N 1
ATOM 878 C CA . ASN A 1 115 ? -10.650 5.704 10.068 1.00 57.88 115 ASN A CA 1
ATOM 879 C C . ASN A 1 115 ? -10.640 4.204 10.362 1.00 57.88 115 ASN A C 1
ATOM 881 O O . ASN A 1 115 ? -9.777 3.472 9.877 1.00 57.88 115 ASN A O 1
ATOM 885 N N . THR A 1 116 ? -11.636 3.738 11.108 1.00 64.31 116 THR A N 1
ATOM 886 C CA . THR A 1 116 ? -11.896 2.306 11.272 1.00 64.31 116 THR A CA 1
ATOM 887 C C . THR A 1 116 ? -12.679 1.802 10.066 1.00 64.31 116 THR A C 1
ATOM 889 O O . THR A 1 116 ? -13.808 2.231 9.829 1.00 64.31 116 THR A O 1
ATOM 892 N N . SER A 1 117 ? -12.098 0.894 9.281 1.00 73.31 117 SER A N 1
ATOM 893 C CA . SER A 1 117 ? -12.763 0.300 8.114 1.00 73.31 117 SER A CA 1
ATOM 894 C C . SER A 1 117 ? -12.552 -1.210 8.078 1.00 73.31 117 SER A C 1
ATOM 896 O O . SER A 1 117 ? -11.459 -1.696 8.351 1.00 73.31 117 SER A O 1
ATOM 898 N N . TYR A 1 118 ? -13.600 -1.964 7.755 1.00 72.94 118 TYR A N 1
ATOM 899 C CA . TYR A 1 118 ? -13.555 -3.423 7.632 1.00 72.94 118 TYR A CA 1
ATOM 900 C C . TYR A 1 118 ? -13.853 -3.807 6.184 1.00 72.94 118 TYR A C 1
ATOM 902 O O . TYR A 1 118 ? -14.770 -3.246 5.581 1.00 72.94 118 TYR A O 1
ATOM 910 N N . ALA A 1 119 ? -13.107 -4.761 5.618 1.00 69.56 119 ALA A N 1
ATOM 911 C CA . ALA A 1 119 ? -13.236 -5.115 4.203 1.00 69.56 119 ALA A CA 1
ATOM 912 C C . ALA A 1 119 ? -14.516 -5.913 3.902 1.00 69.56 119 ALA A C 1
ATOM 914 O O . ALA A 1 119 ? -14.918 -6.050 2.747 1.00 69.56 119 ALA A O 1
ATOM 915 N N . SER A 1 120 ? -15.169 -6.455 4.935 1.00 69.06 120 SER A N 1
ATOM 916 C CA . SER A 1 120 ? -16.423 -7.197 4.815 1.00 69.06 120 SER A CA 1
ATOM 917 C C . SER A 1 120 ? -17.243 -7.169 6.106 1.00 69.06 120 SER A C 1
ATOM 919 O O . SER A 1 120 ? -16.736 -6.877 7.192 1.00 69.06 120 SER A O 1
ATOM 921 N N . SER A 1 121 ? -18.518 -7.560 6.008 1.00 84.00 121 SER A N 1
ATOM 922 C CA . SER A 1 121 ? -19.376 -7.783 7.179 1.00 84.00 121 SER A CA 1
ATOM 923 C C . SER A 1 121 ? -18.852 -8.899 8.090 1.00 84.00 121 SER A C 1
ATOM 925 O O . SER A 1 121 ? -19.048 -8.839 9.302 1.00 84.00 121 SER A O 1
ATOM 927 N N . ALA A 1 122 ? -18.157 -9.895 7.531 1.00 79.69 122 ALA A N 1
ATOM 928 C CA . ALA A 1 122 ? -17.543 -10.973 8.298 1.00 79.69 122 ALA A CA 1
ATOM 929 C C . ALA A 1 122 ? -16.385 -10.465 9.169 1.00 79.69 122 ALA A C 1
ATOM 931 O O . ALA A 1 122 ? -16.296 -10.833 10.341 1.00 79.69 122 ALA A O 1
ATOM 932 N N . GLU A 1 123 ? -15.538 -9.585 8.628 1.00 71.94 123 GLU A N 1
ATOM 933 C CA . GLU A 1 123 ? -14.458 -8.952 9.391 1.00 71.94 123 GLU A CA 1
ATOM 934 C C . GLU A 1 123 ? -14.990 -7.999 10.461 1.00 71.94 123 GLU A C 1
ATOM 936 O O . GLU A 1 123 ? -14.516 -8.043 11.596 1.00 71.94 123 GLU A O 1
ATOM 941 N N . LEU A 1 124 ? -16.012 -7.197 10.136 1.00 89.19 124 LEU A N 1
ATOM 942 C CA . LEU A 1 124 ? -16.675 -6.331 11.114 1.00 89.19 124 LEU A CA 1
ATOM 943 C C . LEU A 1 124 ? -17.256 -7.153 12.272 1.00 89.19 124 LEU A C 1
ATOM 945 O O . LEU A 1 124 ? -17.032 -6.836 13.438 1.00 89.19 124 LEU A O 1
ATOM 949 N N . ALA A 1 125 ? -17.957 -8.248 11.963 1.00 91.62 125 ALA A N 1
ATOM 950 C CA . ALA A 1 125 ? -18.498 -9.146 12.978 1.00 91.62 125 ALA A CA 1
ATOM 951 C C . ALA A 1 125 ? -17.391 -9.785 13.831 1.00 91.62 125 ALA A C 1
ATOM 953 O O . ALA A 1 125 ? -17.576 -9.973 15.031 1.00 91.62 125 ALA A O 1
ATOM 954 N N . ALA A 1 126 ? -16.238 -10.116 13.241 1.00 82.81 126 ALA A N 1
ATOM 955 C CA . ALA A 1 126 ? -15.091 -10.613 13.995 1.00 82.81 126 ALA A CA 1
ATOM 956 C C . ALA A 1 126 ? -14.518 -9.547 14.946 1.00 82.81 126 ALA A C 1
ATOM 958 O O . ALA A 1 126 ? -14.220 -9.877 16.091 1.00 82.81 126 ALA A O 1
ATOM 959 N N . GLY A 1 127 ? -14.423 -8.287 14.507 1.00 90.25 127 GLY A N 1
ATOM 960 C CA . GLY A 1 127 ? -14.027 -7.158 15.357 1.00 90.25 127 GLY A CA 1
ATOM 961 C C . GLY A 1 127 ? -14.978 -6.946 16.536 1.00 90.25 127 GLY A C 1
ATOM 962 O O . GLY A 1 127 ? -14.535 -6.882 17.678 1.00 90.25 127 GLY A O 1
ATOM 963 N N . LEU A 1 128 ? -16.290 -6.954 16.281 1.00 94.94 128 LEU A N 1
ATOM 964 C CA . LEU A 1 128 ? -17.315 -6.836 17.327 1.00 94.94 128 LEU A CA 1
ATOM 965 C 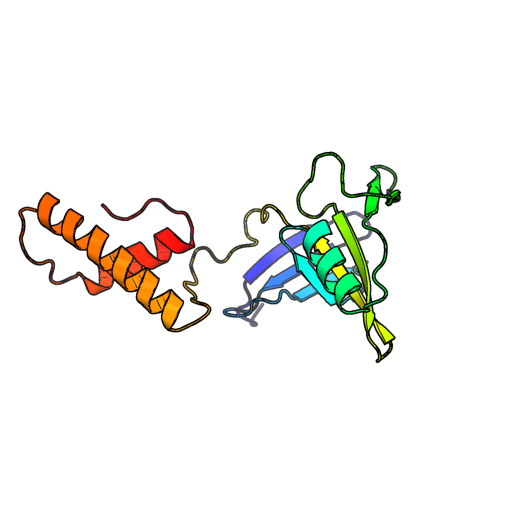C . LEU A 1 128 ? -17.243 -7.970 18.363 1.00 94.94 128 LEU A C 1
ATOM 967 O O . LEU A 1 128 ? -17.439 -7.723 19.550 1.00 94.94 128 LEU A O 1
ATOM 971 N N . ARG A 1 129 ? -16.943 -9.210 17.945 1.00 94.75 129 ARG A N 1
ATOM 972 C CA . ARG A 1 129 ? -16.770 -10.337 18.882 1.00 94.75 129 ARG A CA 1
ATOM 973 C C . ARG A 1 129 ? -15.554 -10.149 19.788 1.00 94.75 129 ARG A C 1
ATOM 975 O O . ARG A 1 129 ? -15.678 -10.362 20.987 1.00 94.75 129 ARG A O 1
ATOM 982 N N . ARG A 1 130 ? -14.417 -9.700 19.244 1.00 94.25 130 ARG A N 1
ATOM 983 C CA . ARG A 1 130 ? -13.215 -9.416 20.049 1.00 94.25 130 ARG A CA 1
ATOM 984 C C . ARG A 1 130 ? -13.435 -8.259 21.019 1.00 94.25 130 ARG A C 1
ATOM 986 O O . ARG A 1 130 ? -13.077 -8.378 22.187 1.00 94.25 130 ARG A O 1
ATOM 993 N N . ALA A 1 131 ? -14.093 -7.189 20.565 1.00 94.94 131 ALA A N 1
ATOM 994 C CA . ALA A 1 131 ? -14.506 -6.092 21.437 1.00 94.94 131 ALA A CA 1
ATOM 995 C C . ALA A 1 131 ? -15.409 -6.597 22.574 1.00 94.94 131 ALA A C 1
ATOM 997 O O . ALA A 1 131 ? -15.200 -6.237 23.726 1.00 94.94 131 ALA A O 1
ATOM 998 N N . SER A 1 132 ? -16.349 -7.498 22.274 1.00 94.69 132 SER A N 1
ATOM 999 C CA . SER A 1 132 ? -17.237 -8.096 23.275 1.00 94.69 132 SER A CA 1
ATOM 1000 C C . SER A 1 132 ? -16.519 -8.952 24.312 1.00 94.69 132 SER A C 1
ATOM 1002 O O . SER A 1 132 ? -16.783 -8.811 25.505 1.00 94.69 132 SER A O 1
ATOM 1004 N N . GLU A 1 133 ? -15.576 -9.791 23.887 1.00 93.00 133 GLU A N 1
ATOM 1005 C CA . GLU A 1 133 ? -14.748 -10.584 24.801 1.00 93.00 133 GLU A CA 1
ATOM 1006 C C . GLU A 1 133 ? -13.906 -9.683 25.717 1.00 93.00 133 GLU A C 1
ATOM 1008 O O . GLU A 1 133 ? -13.876 -9.884 26.932 1.00 93.00 133 GLU A O 1
ATOM 1013 N N . ALA A 1 134 ? -13.269 -8.653 25.154 1.00 93.44 134 ALA A N 1
ATOM 1014 C CA . ALA A 1 134 ? -12.435 -7.724 25.910 1.00 93.44 134 ALA A CA 1
ATOM 1015 C C . ALA A 1 134 ? -13.251 -6.843 26.873 1.00 93.44 134 ALA A C 1
ATOM 1017 O O . ALA A 1 134 ? -12.824 -6.606 28.006 1.00 93.44 134 ALA A O 1
ATOM 1018 N N . HIS A 1 135 ? -14.443 -6.413 26.457 1.00 94.50 135 HIS A N 1
ATOM 1019 C CA . HIS A 1 135 ? -15.367 -5.653 27.296 1.00 94.50 135 HIS A CA 1
ATOM 1020 C C . HIS A 1 135 ? -15.904 -6.497 28.458 1.00 94.50 135 HIS A C 1
ATOM 1022 O O . HIS A 1 135 ? -15.963 -6.018 29.585 1.00 94.50 135 HIS A O 1
ATOM 1028 N N . GLY A 1 136 ? -16.159 -7.792 28.247 1.00 91.56 136 GLY A N 1
ATOM 1029 C CA . GLY A 1 136 ? -16.495 -8.707 29.343 1.00 91.56 136 GLY A CA 1
ATOM 1030 C C . GLY A 1 136 ? -15.399 -8.791 30.416 1.00 91.56 136 GLY A C 1
ATOM 1031 O O . GLY A 1 136 ? -15.694 -8.891 31.608 1.00 91.56 136 GLY A O 1
ATOM 1032 N N . GLU A 1 137 ? -14.122 -8.699 30.030 1.00 91.38 137 GLU A N 1
ATOM 1033 C CA . GLU A 1 137 ? -13.012 -8.585 30.987 1.00 91.38 137 GLU A CA 1
ATOM 1034 C C . GLU A 1 137 ? -12.907 -7.187 31.617 1.00 91.38 137 GLU A C 1
ATOM 1036 O O . GLU A 1 137 ? -12.456 -7.067 32.758 1.00 91.38 137 GLU A O 1
ATOM 1041 N N . HIS A 1 138 ? -13.295 -6.127 30.900 1.00 89.12 138 HIS A N 1
ATOM 1042 C CA . HIS A 1 138 ? -13.416 -4.769 31.448 1.00 89.12 138 HIS A CA 1
ATOM 1043 C C . HIS A 1 138 ? -14.465 -4.718 32.563 1.00 89.12 138 HIS A C 1
ATOM 1045 O O . HIS A 1 138 ? -14.139 -4.323 33.682 1.00 89.12 138 HIS A O 1
ATOM 1051 N N . GLU A 1 139 ? -15.675 -5.225 32.313 1.00 90.56 139 GLU A N 1
ATOM 1052 C CA . GLU A 1 139 ? -16.760 -5.271 33.300 1.00 90.56 139 GLU A CA 1
ATOM 1053 C C . GLU A 1 139 ? -16.351 -6.054 34.554 1.00 90.56 139 GLU A C 1
ATOM 1055 O O . GLU A 1 139 ? -16.587 -5.611 35.677 1.00 90.56 139 GLU A O 1
ATOM 1060 N N . LYS A 1 140 ? -15.650 -7.189 34.406 1.00 91.06 140 LYS A N 1
ATOM 1061 C CA . LYS A 1 140 ? -15.111 -7.938 35.559 1.00 91.06 140 LYS A CA 1
ATOM 1062 C C . LYS A 1 140 ? -14.157 -7.097 36.408 1.00 91.06 140 LYS A C 1
ATOM 1064 O O . LYS A 1 140 ? -14.200 -7.184 37.635 1.00 91.06 140 LYS A O 1
ATOM 1069 N N . ARG A 1 141 ? -13.307 -6.280 35.777 1.00 86.88 141 ARG A N 1
ATOM 1070 C CA . ARG A 1 141 ? -12.347 -5.400 36.465 1.00 86.88 141 ARG A CA 1
ATOM 1071 C C . ARG A 1 141 ? -13.022 -4.213 37.148 1.00 86.88 141 ARG A C 1
ATOM 1073 O O . ARG A 1 141 ? -12.535 -3.770 38.185 1.00 86.88 141 ARG A O 1
ATOM 1080 N N . THR A 1 142 ? -14.153 -3.743 36.630 1.00 83.81 142 THR A N 1
ATOM 1081 C CA . THR A 1 142 ? -14.919 -2.612 37.180 1.00 83.81 142 THR A CA 1
ATOM 1082 C C . THR A 1 142 ? -16.012 -3.024 38.173 1.00 83.81 142 THR A C 1
ATOM 1084 O O . THR A 1 142 ? -16.847 -2.208 38.560 1.00 83.81 142 THR A O 1
ATOM 1087 N N . GLY A 1 143 ? -15.981 -4.267 38.668 1.00 83.69 143 GLY A N 1
ATOM 1088 C CA . GLY A 1 143 ? -16.891 -4.747 39.718 1.00 83.69 143 GLY A CA 1
ATOM 1089 C C . GLY A 1 143 ? -18.077 -5.571 39.211 1.00 83.69 143 GLY A C 1
ATOM 1090 O O . GLY A 1 143 ? -19.039 -5.774 39.952 1.00 83.69 143 GLY A O 1
ATOM 1091 N N . GLY A 1 144 ? -18.010 -6.061 37.972 1.00 82.69 144 GLY A N 1
ATOM 1092 C CA . GLY A 1 144 ? -18.970 -6.987 37.365 1.00 82.69 144 GLY A CA 1
ATOM 1093 C C . GLY A 1 144 ? -20.321 -6.364 37.022 1.00 82.69 144 GLY A C 1
ATOM 1094 O O . GLY A 1 144 ? -21.278 -7.098 36.781 1.00 82.69 144 GLY A O 1
ATOM 1095 N N . GLN A 1 145 ? -20.424 -5.034 37.053 1.00 83.50 145 GLN A N 1
ATOM 1096 C CA . GLN A 1 145 ? -21.627 -4.325 36.634 1.00 83.50 145 GLN A CA 1
ATOM 1097 C C . GLN A 1 145 ? -21.625 -4.162 35.120 1.00 83.50 145 GLN A C 1
ATOM 1099 O O . GLN A 1 145 ? -20.575 -3.960 34.514 1.00 83.50 145 GLN A O 1
ATOM 1104 N N . ARG A 1 146 ? -22.822 -4.224 34.535 1.00 82.81 146 ARG A N 1
ATOM 1105 C CA . ARG A 1 146 ? -23.005 -3.943 33.117 1.00 82.81 146 ARG A CA 1
ATOM 1106 C C . ARG A 1 146 ? -22.638 -2.489 32.841 1.00 82.81 146 ARG A C 1
ATOM 1108 O O . ARG A 1 146 ? -23.199 -1.592 33.467 1.00 82.81 146 ARG A O 1
ATOM 1115 N N . ASP A 1 147 ? -21.754 -2.271 31.884 1.00 88.12 147 ASP A N 1
ATOM 1116 C CA . ASP A 1 147 ? -21.399 -0.938 31.420 1.00 88.12 147 ASP A CA 1
ATOM 1117 C C . ASP A 1 147 ? -22.466 -0.432 30.436 1.00 88.12 147 ASP A C 1
ATOM 1119 O O . ASP A 1 147 ? -22.684 -0.990 29.356 1.00 88.12 147 ASP A O 1
ATOM 1123 N N . GLU A 1 148 ? -23.187 0.620 30.825 1.00 91.50 148 GLU A N 1
ATOM 1124 C CA . GLU A 1 148 ? -24.210 1.244 29.978 1.00 91.50 148 GLU A CA 1
ATOM 1125 C C . GLU A 1 148 ? -23.600 1.962 28.763 1.00 91.50 148 GLU A C 1
ATOM 1127 O O . GLU A 1 148 ? -24.263 2.071 27.730 1.00 91.50 148 GLU A O 1
ATOM 1132 N N . ASN A 1 149 ? -22.325 2.356 28.849 1.00 91.62 149 ASN A N 1
ATOM 1133 C CA . ASN A 1 149 ? -21.573 3.020 27.786 1.00 91.62 149 ASN A CA 1
ATOM 1134 C C . ASN A 1 149 ? -20.768 2.030 26.929 1.00 91.62 149 ASN A C 1
ATOM 1136 O O . ASN A 1 149 ? -19.866 2.432 26.191 1.00 91.62 149 ASN A O 1
ATOM 1140 N N . TRP A 1 150 ? -21.131 0.742 26.955 1.00 92.94 150 TRP A N 1
ATOM 1141 C CA . TRP A 1 150 ? -20.502 -0.282 26.123 1.00 92.94 150 TRP A CA 1
ATOM 1142 C C . TRP A 1 150 ? -20.374 0.093 24.630 1.00 92.94 150 TRP A C 1
ATOM 1144 O O . TRP A 1 150 ? -19.366 -0.297 24.040 1.00 92.94 150 TRP A O 1
ATOM 1154 N N . PRO A 1 151 ? -21.297 0.847 23.977 1.00 94.56 151 PRO A N 1
ATOM 1155 C CA . PRO A 1 151 ? -21.109 1.204 22.572 1.00 94.56 151 PRO A CA 1
ATOM 1156 C C . PRO A 1 151 ? -19.887 2.101 22.357 1.00 94.56 151 PRO A C 1
ATOM 1158 O O . PRO A 1 151 ? -19.156 1.909 21.385 1.00 94.56 151 PRO A O 1
ATOM 1161 N N . ASP A 1 152 ? -19.644 3.040 23.274 1.00 94.19 152 ASP A N 1
ATOM 1162 C CA . ASP A 1 152 ? -18.512 3.966 23.205 1.00 94.19 152 ASP A CA 1
ATOM 1163 C C . ASP A 1 152 ? -17.199 3.216 23.451 1.00 94.19 152 ASP A C 1
ATOM 1165 O O . ASP A 1 152 ? -16.236 3.382 22.700 1.00 94.19 152 ASP A O 1
ATOM 1169 N N . TRP A 1 153 ? -17.189 2.306 24.430 1.00 94.75 153 TRP A N 1
ATOM 1170 C CA . TRP A 1 153 ? -16.032 1.454 24.707 1.00 94.75 153 TRP A CA 1
ATOM 1171 C C . TRP A 1 153 ? -15.692 0.546 23.517 1.00 94.75 153 TRP A C 1
ATOM 1173 O O . TRP A 1 153 ? -14.527 0.411 23.144 1.00 94.75 153 TRP A O 1
ATOM 1183 N N . TYR A 1 154 ? -16.700 -0.054 22.868 1.00 95.19 154 TYR A N 1
ATOM 1184 C CA . TYR A 1 154 ? -16.494 -0.877 21.670 1.00 95.19 154 TYR A CA 1
ATOM 1185 C C . TYR A 1 154 ? -15.918 -0.048 20.525 1.00 95.19 154 TYR A C 1
ATOM 1187 O O . TYR A 1 154 ? -15.007 -0.514 19.843 1.00 95.19 154 TYR A O 1
ATOM 1195 N N . ALA A 1 155 ? -16.431 1.166 20.310 1.00 91.31 155 ALA A N 1
ATOM 1196 C CA . ALA A 1 155 ? -15.912 2.058 19.282 1.00 91.31 155 ALA A CA 1
ATOM 1197 C C . ALA A 1 155 ? -14.435 2.392 19.539 1.00 91.31 155 ALA A C 1
ATOM 1199 O O . ALA A 1 155 ? -13.610 2.228 18.639 1.00 91.31 155 ALA A O 1
ATOM 1200 N N . GLU A 1 156 ? -14.078 2.772 20.768 1.00 91.88 156 GLU A N 1
ATOM 1201 C CA . GLU A 1 156 ? -12.692 3.054 21.151 1.00 91.88 156 GLU A CA 1
ATOM 1202 C C . GLU A 1 156 ? -11.786 1.827 20.977 1.00 91.88 156 GLU A C 1
ATOM 1204 O O . GLU A 1 156 ? -10.714 1.928 20.376 1.00 91.88 156 GLU A O 1
ATOM 1209 N N . TYR A 1 157 ? -12.241 0.649 21.413 1.00 92.31 157 TYR A N 1
ATOM 1210 C CA . TYR A 1 157 ? -11.517 -0.610 21.245 1.00 92.31 157 TYR A CA 1
ATOM 1211 C C . TYR A 1 157 ? -11.269 -0.935 19.772 1.00 92.31 157 TYR A C 1
ATOM 1213 O O . TYR A 1 157 ? -10.140 -1.228 19.382 1.00 92.31 157 TYR A O 1
ATOM 1221 N N . MET A 1 158 ? -12.309 -0.879 18.939 1.00 90.62 158 MET A N 1
ATOM 1222 C CA . MET A 1 158 ? -12.232 -1.245 17.523 1.00 90.62 158 MET A CA 1
ATOM 1223 C C . MET A 1 158 ? -11.338 -0.279 16.734 1.00 90.62 158 MET A C 1
ATOM 1225 O O . MET A 1 158 ? -10.593 -0.713 15.852 1.00 90.62 158 MET A O 1
ATOM 1229 N N . VAL A 1 159 ? -11.352 1.013 17.082 1.00 86.38 159 VAL A N 1
ATOM 1230 C CA . VAL A 1 159 ? -10.422 2.015 16.537 1.00 86.38 159 VAL A CA 1
ATOM 1231 C C . VAL A 1 159 ? -8.989 1.717 16.978 1.00 86.38 159 VAL A C 1
ATOM 1233 O O . VAL A 1 159 ? -8.085 1.678 16.140 1.00 86.38 159 VAL A O 1
ATOM 1236 N N . ALA A 1 160 ? -8.766 1.491 18.276 1.00 81.69 160 ALA A N 1
ATOM 1237 C CA . ALA A 1 160 ? -7.439 1.240 18.826 1.00 81.69 160 ALA A CA 1
ATOM 1238 C C . ALA A 1 160 ? -6.815 -0.046 18.268 1.00 81.69 160 ALA A C 1
ATOM 1240 O O . ALA A 1 160 ? -5.651 -0.033 17.868 1.00 81.69 160 ALA A O 1
ATOM 1241 N N . GLU A 1 161 ? -7.601 -1.120 18.161 1.00 84.56 161 GLU A N 1
ATOM 1242 C CA . GLU A 1 161 ? -7.183 -2.403 17.597 1.00 84.56 161 GLU A CA 1
ATOM 1243 C C . GLU A 1 161 ? -6.703 -2.246 16.149 1.00 84.56 161 GLU A C 1
ATOM 1245 O O . GLU A 1 161 ? -5.587 -2.650 15.822 1.00 84.56 161 GLU A O 1
ATOM 1250 N N . GLN A 1 162 ? -7.506 -1.620 15.282 1.00 74.50 162 GLN A N 1
ATOM 1251 C CA . GLN A 1 162 ? -7.124 -1.427 13.880 1.00 74.50 162 GLN A CA 1
ATOM 1252 C C . GLN A 1 162 ? -5.928 -0.489 13.710 1.00 74.50 162 GLN A C 1
ATOM 1254 O O . GLN A 1 162 ? -5.112 -0.681 12.809 1.00 74.50 162 GLN A O 1
ATOM 1259 N N . ALA A 1 163 ? -5.808 0.518 14.575 1.00 69.12 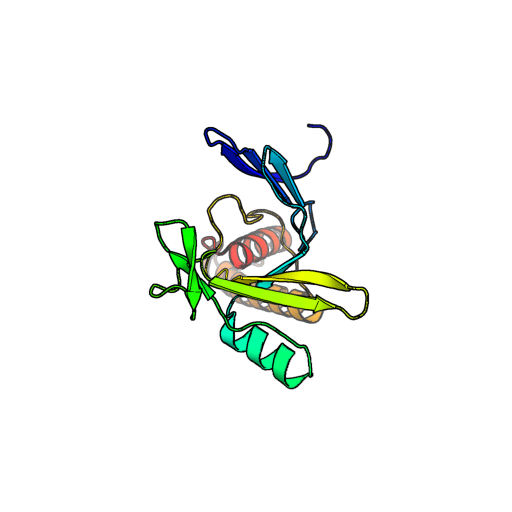163 ALA A N 1
ATOM 1260 C CA . ALA A 1 163 ? -4.692 1.451 14.554 1.00 69.12 163 ALA A CA 1
ATOM 1261 C C . ALA A 1 163 ? -3.416 0.891 15.214 1.00 69.12 163 ALA A C 1
ATOM 1263 O O . ALA A 1 163 ? -2.394 1.581 15.207 1.00 69.12 163 ALA A O 1
ATOM 1264 N N . GLY A 1 164 ? -3.463 -0.313 15.805 1.00 72.19 164 GLY A N 1
ATOM 1265 C CA . GLY A 1 164 ? -2.361 -0.887 16.584 1.00 72.19 164 GLY A CA 1
ATOM 1266 C C . GLY A 1 164 ? -1.994 -0.062 17.824 1.00 72.19 164 GLY A C 1
ATOM 1267 O O . GLY A 1 164 ? -0.842 -0.077 18.259 1.00 72.19 164 GLY A O 1
ATOM 1268 N N . LYS A 1 165 ? -2.946 0.710 18.360 1.00 77.81 165 LYS A N 1
ATOM 1269 C CA . LYS A 1 165 ? -2.798 1.535 19.568 1.00 77.81 165 LYS A CA 1
ATOM 1270 C C . LYS A 1 165 ? -3.073 0.681 20.824 1.00 77.81 165 LYS A C 1
ATOM 1272 O O . LYS A 1 165 ? -3.686 -0.382 20.719 1.00 77.81 165 LYS A O 1
ATOM 1277 N N . PRO A 1 166 ? -2.640 1.122 22.022 1.00 82.56 166 PRO A N 1
ATOM 1278 C CA . PRO A 1 166 ? -3.044 0.484 23.273 1.00 82.56 166 PRO A CA 1
ATOM 1279 C C . PRO A 1 166 ? -4.571 0.385 23.378 1.00 82.56 166 PRO A C 1
ATOM 1281 O O . PRO A 1 166 ? -5.268 1.359 23.104 1.00 82.56 166 PRO A O 1
ATOM 1284 N N . LEU A 1 167 ? -5.072 -0.791 23.758 1.00 88.31 167 LEU A N 1
ATOM 1285 C CA . LEU A 1 167 ? -6.506 -1.053 23.886 1.00 88.31 167 LEU A CA 1
ATOM 1286 C C . LEU A 1 167 ? -7.053 -0.420 25.177 1.00 88.31 167 LEU A C 1
ATOM 1288 O O . LEU A 1 167 ? -6.319 -0.380 26.174 1.00 88.31 167 LEU A O 1
ATOM 1292 N N . PRO A 1 168 ? -8.318 0.040 25.191 1.00 87.44 168 PRO A N 1
ATOM 1293 C CA . PRO A 1 168 ? -8.947 0.517 26.413 1.00 87.44 168 PRO A CA 1
ATOM 1294 C C . PRO A 1 168 ? -8.978 -0.609 27.450 1.00 87.44 168 PRO A C 1
ATOM 1296 O O . PRO A 1 168 ? -9.235 -1.776 27.135 1.00 87.44 168 PRO A O 1
ATOM 1299 N N . LEU A 1 169 ? -8.650 -0.253 28.692 1.00 82.12 169 LEU A N 1
ATOM 1300 C CA . LEU A 1 169 ? -8.702 -1.164 29.828 1.00 82.12 169 LEU A CA 1
ATOM 1301 C C . LEU A 1 169 ? -10.124 -1.224 30.338 1.00 82.12 169 LEU A C 1
ATOM 1303 O O . LEU A 1 169 ? -10.710 -0.179 30.658 1.00 82.12 169 LEU A O 1
#

Radius of gyration: 21.08 Å; chains: 1; bounding box: 48×41×63 Å

Sequence (169 aa):
GSLGWRLDADAVGDDYRVIQFTPPGSPCSIIFGKGVTRGLYLVVPDIEAARAELAGRGVDVSEVYHYSDRGCRVSGPHPDRRSYASWASFSDPAGNGWLLQEVTGRLPNRVDHDNTSYASSAELAAGLRRASEAHGEHEKRTGGQRDENWPDWYAEYMVAEQAGKPLPL

Foldseek 3Di:
DPQPWFFQDWDDDPQWTWTKTDRPPHPDIDIDTGPDDDAAEDEDQDPVVVQVVCVVVVFPKAAKWFADPVRDTDGDADPVNDAQTIWMWGADPVRGIYMYTHGNDDDPSNDDLADQDDPDPVRVVVLLVVLVVVVCVVCVVVPVDDDPCSVVLSSQQSSCVVSVHDHDD

pLDDT: mean 85.67, std 11.26, range [50.34, 98.19]